Protein AF-A0A7V6XMI9-F1 (afdb_monomer)

Foldseek 3Di:
DDDVVVVVVVVVVVVVVVVVVVVPKDFQWAQFWFFFADAPDDAFDWFAAQGFGTWGDDPNDTDTGGDNHTFGWHDADDDGGDTDGGGHTGTMGD

Sequence (94 aa):
MVNIQLILYKNTYKQKRQNKEEMNMKEVVTNMAGNLWKLLVKVGDTVEEGQDVAILESMKMEIPVAAEMSGTVVEVKKNEGDFVDEGEVLVVLE

Secondary structure (DSSP, 8-state):
---HHHHHHHHHHHHHHHHHHHTT-EEEE-SS-EEEEEE---TT-EE-TT-EEEEEEETTEEEEEE-SS-EEEEEE---TT-EE-TT-EEEEE-

Mean predicted aligned error: 6.1 Å

Nearest PDB structures (foldseek):
  5gua-assembly1_A  TM=9.618E-01  e=3.102E-09  Pyrococcus horikoshii OT3
  5gu9-assembly1_A  TM=9.801E-01  e=5.819E-09  Pyrococcus horikoshii OT3
  2d5d-assembly1_A  TM=9.627E-01  e=1.170E-08  Pyrococcus horikoshii OT3
  2evb-assembly1_A  TM=9.464E-01  e=2.355E-08  Pyrococcus horikoshii OT3
  5vyz-assembly1_C  TM=9.125E-01  e=3.353E-07  Lactococcus lactis

Radius of gyration: 18.12 Å; Cα contacts (8 Å, |Δi|>4): 183; chains: 1; bounding box: 68×18×24 Å

Structure (mmCIF, N/CA/C/O backbone):
data_AF-A0A7V6XMI9-F1
#
_entry.id   AF-A0A7V6XMI9-F1
#
loop_
_atom_site.group_PDB
_atom_site.id
_atom_site.type_symbol
_atom_site.label_atom_id
_atom_site.label_alt_id
_atom_site.label_comp_id
_atom_site.label_asym_id
_atom_site.label_entity_id
_atom_site.label_seq_id
_atom_site.pdbx_PDB_ins_code
_atom_site.Cartn_x
_atom_site.Cartn_y
_atom_site.Cartn_z
_atom_site.occupancy
_atom_site.B_iso_or_equiv
_atom_site.auth_seq_id
_at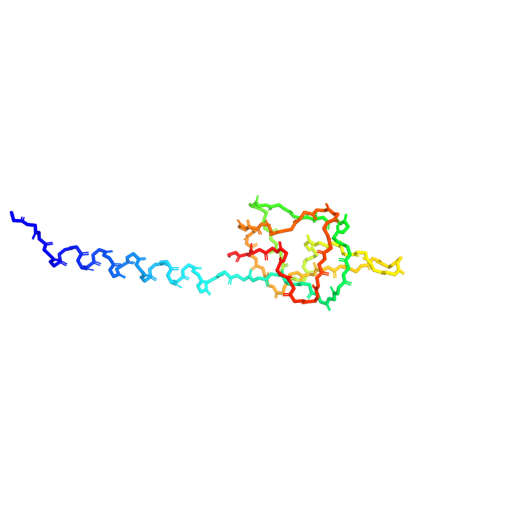om_site.auth_comp_id
_atom_site.auth_asym_id
_atom_site.auth_atom_id
_atom_site.pdbx_PDB_model_num
ATOM 1 N N . MET A 1 1 ? -49.327 -3.433 1.013 1.00 65.31 1 MET A N 1
ATOM 2 C CA . MET A 1 1 ? -48.828 -2.038 0.995 1.00 65.31 1 MET A CA 1
ATOM 3 C C . MET A 1 1 ? -47.417 -2.032 1.5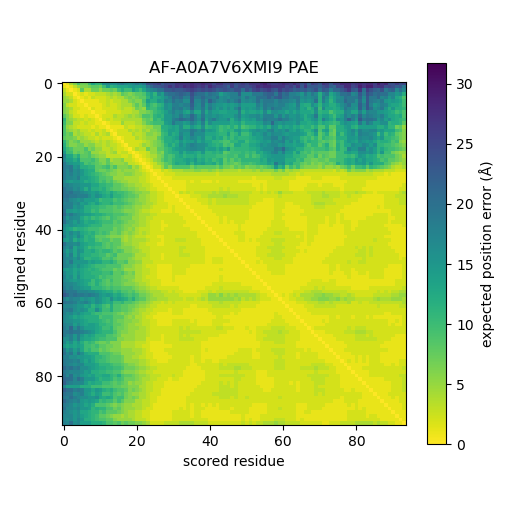51 1.00 65.31 1 MET A C 1
ATOM 5 O O . MET A 1 1 ? -47.226 -2.520 2.656 1.00 65.31 1 MET A O 1
ATOM 9 N N . VAL A 1 2 ? -46.433 -1.554 0.791 1.00 63.59 2 VAL A N 1
ATOM 10 C CA . VAL A 1 2 ? -45.044 -1.444 1.264 1.00 63.59 2 VAL A CA 1
ATOM 11 C C . VAL A 1 2 ? -44.850 -0.056 1.880 1.00 63.59 2 VAL A C 1
ATOM 13 O O . VAL A 1 2 ? -45.296 0.937 1.310 1.00 63.59 2 VAL A O 1
ATOM 16 N N . ASN A 1 3 ? -44.227 0.021 3.057 1.00 79.44 3 ASN A N 1
ATOM 17 C CA . ASN A 1 3 ? -44.054 1.271 3.800 1.00 79.44 3 ASN A CA 1
ATOM 18 C C . ASN A 1 3 ? -42.854 2.070 3.254 1.00 79.44 3 ASN A C 1
ATOM 20 O O . ASN A 1 3 ? -41.712 1.878 3.675 1.00 79.44 3 ASN A O 1
ATOM 24 N N . ILE A 1 4 ? -43.128 2.937 2.277 1.00 79.62 4 ILE A N 1
ATOM 25 C CA . ILE A 1 4 ? -42.132 3.699 1.504 1.00 79.62 4 ILE A CA 1
ATOM 26 C C . ILE A 1 4 ? -41.245 4.574 2.410 1.00 79.62 4 ILE A C 1
ATOM 28 O O . ILE A 1 4 ? -40.033 4.620 2.212 1.00 79.62 4 ILE A O 1
ATOM 32 N N . GLN A 1 5 ? -41.802 5.191 3.460 1.00 78.00 5 GLN A N 1
ATOM 33 C CA . GLN A 1 5 ? -41.054 6.062 4.379 1.00 78.00 5 GLN A CA 1
ATOM 34 C C . GLN A 1 5 ? -39.933 5.315 5.121 1.00 78.00 5 GLN A C 1
ATOM 36 O O . GLN A 1 5 ? -38.824 5.832 5.271 1.00 78.00 5 GLN A O 1
ATOM 41 N N . LEU A 1 6 ? -40.200 4.080 5.559 1.00 77.31 6 LEU A N 1
ATOM 42 C CA . LEU A 1 6 ? -39.216 3.258 6.268 1.00 77.31 6 LEU A CA 1
ATOM 43 C C . LEU A 1 6 ? -38.088 2.787 5.337 1.00 77.31 6 LEU A C 1
ATOM 45 O O . LEU A 1 6 ? -36.943 2.661 5.771 1.00 77.31 6 LEU A O 1
ATOM 49 N N . ILE A 1 7 ? -38.398 2.544 4.061 1.00 77.19 7 ILE A N 1
ATOM 50 C CA . ILE A 1 7 ? -37.414 2.146 3.043 1.00 77.19 7 ILE A CA 1
ATOM 51 C C . ILE A 1 7 ? -36.476 3.307 2.721 1.00 77.19 7 ILE A C 1
ATOM 53 O O . ILE A 1 7 ? -35.260 3.125 2.745 1.00 77.19 7 ILE A O 1
ATOM 57 N N . LEU A 1 8 ? -37.026 4.502 2.484 1.00 80.94 8 LEU A N 1
ATOM 58 C CA . LEU A 1 8 ? -36.228 5.700 2.223 1.00 80.94 8 LEU A CA 1
ATOM 59 C C . LEU A 1 8 ? -35.296 6.000 3.400 1.00 80.94 8 LEU A C 1
ATOM 61 O O . LEU A 1 8 ? -34.099 6.164 3.195 1.00 80.94 8 LEU A O 1
ATOM 65 N N . TYR A 1 9 ? -35.811 5.959 4.633 1.00 77.94 9 TYR A N 1
ATOM 66 C CA . TYR A 1 9 ? -34.997 6.125 5.838 1.00 77.94 9 TYR A CA 1
ATOM 67 C C . TYR A 1 9 ? -33.850 5.103 5.898 1.00 77.94 9 TYR A C 1
ATOM 69 O O . T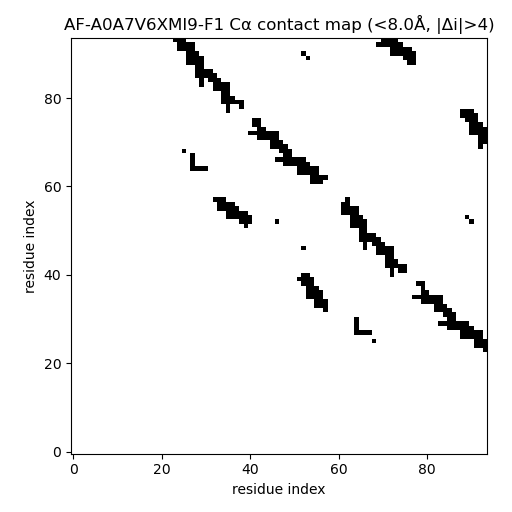YR A 1 9 ? -32.688 5.489 5.981 1.00 77.94 9 TYR A O 1
ATOM 77 N N . LYS A 1 10 ? -34.129 3.798 5.785 1.00 77.31 10 LYS A N 1
ATOM 78 C CA . LYS A 1 10 ? -33.078 2.764 5.836 1.00 77.31 10 LYS A CA 1
ATOM 79 C C . LYS A 1 10 ? -32.008 2.954 4.751 1.00 77.31 10 LYS A C 1
ATOM 81 O O . LYS A 1 10 ? -30.826 2.777 5.041 1.00 77.31 10 LYS A O 1
ATOM 86 N N . ASN A 1 11 ? -32.397 3.371 3.545 1.00 79.81 11 ASN A N 1
ATOM 87 C CA . ASN A 1 11 ? -31.461 3.638 2.450 1.00 79.81 11 ASN A CA 1
ATOM 88 C C . ASN A 1 11 ? -30.558 4.847 2.724 1.00 79.81 11 ASN A C 1
ATOM 90 O O . ASN A 1 11 ? -29.355 4.762 2.488 1.00 79.81 11 ASN A O 1
ATOM 94 N N . THR A 1 12 ? -31.095 5.946 3.257 1.00 78.88 12 THR A N 1
ATOM 95 C CA . THR A 1 12 ? -30.294 7.140 3.575 1.00 78.88 12 THR A CA 1
ATOM 96 C C . THR A 1 12 ? -29.292 6.865 4.696 1.00 78.88 12 THR A C 1
ATOM 98 O O . THR A 1 12 ? -28.162 7.347 4.649 1.00 78.88 12 THR A O 1
ATOM 101 N N . TYR A 1 13 ? -29.672 6.062 5.696 1.00 73.50 13 TYR A N 1
ATOM 102 C CA . TYR A 1 13 ? -28.770 5.680 6.789 1.00 73.50 13 TYR A CA 1
ATOM 103 C C . TYR A 1 13 ? -27.650 4.757 6.310 1.00 73.50 13 TYR A C 1
ATOM 105 O O . TYR A 1 13 ? -26.502 4.939 6.714 1.00 73.50 13 TYR A O 1
ATOM 113 N N . LYS A 1 14 ? -27.963 3.803 5.425 1.00 77.38 14 LYS A N 1
ATOM 114 C CA . LYS A 1 14 ? -26.956 2.925 4.822 1.00 77.38 14 LYS A CA 1
ATOM 115 C C . LYS A 1 14 ? -25.962 3.720 3.970 1.00 77.38 14 LYS A C 1
ATOM 117 O O . LYS A 1 14 ? -24.764 3.562 4.162 1.00 77.38 14 LYS A O 1
ATOM 122 N N . GLN A 1 15 ? -26.449 4.644 3.137 1.00 73.56 15 GLN A N 1
ATOM 123 C CA . GLN A 1 15 ? -25.596 5.521 2.326 1.00 73.56 15 GLN A CA 1
ATOM 124 C C . GLN A 1 15 ? -24.704 6.431 3.179 1.00 73.56 15 GLN A C 1
ATOM 126 O O . GLN A 1 15 ? -23.513 6.528 2.917 1.00 73.56 15 GLN A O 1
ATOM 131 N N . LYS A 1 16 ? -25.235 7.054 4.243 1.00 72.00 16 LYS A N 1
ATOM 132 C CA . LYS A 1 16 ? -24.419 7.880 5.153 1.00 72.00 16 LYS A CA 1
ATOM 133 C C . LYS A 1 16 ? -23.322 7.088 5.862 1.00 72.00 16 LYS A C 1
ATOM 135 O O . LYS A 1 16 ? -22.266 7.650 6.126 1.00 72.00 16 LYS A O 1
ATOM 140 N N . ARG A 1 17 ? -23.573 5.820 6.204 1.00 75.50 17 ARG A N 1
ATOM 141 C CA . ARG A 1 17 ? -22.551 4.948 6.798 1.00 75.50 17 ARG A CA 1
ATOM 142 C C . ARG A 1 17 ? -21.471 4.582 5.790 1.00 75.50 17 ARG A C 1
ATOM 144 O O . ARG A 1 17 ? -20.313 4.805 6.095 1.00 75.50 17 ARG A O 1
ATOM 151 N N . GLN A 1 18 ? -21.859 4.129 4.599 1.00 72.81 18 GLN A N 1
ATOM 152 C CA . GLN A 1 18 ? -20.910 3.775 3.540 1.00 72.81 18 GLN A CA 1
ATOM 153 C C . GLN A 1 18 ? -20.028 4.966 3.146 1.00 72.81 18 GLN A C 1
ATOM 155 O O . GLN A 1 18 ? -18.817 4.833 3.108 1.00 72.81 18 GLN A O 1
ATOM 160 N N . ASN A 1 19 ? -20.614 6.156 2.980 1.00 73.06 19 ASN A N 1
ATOM 161 C CA . ASN A 1 19 ? -19.855 7.361 2.637 1.00 73.06 19 ASN A CA 1
ATOM 162 C C . ASN A 1 19 ? -18.900 7.796 3.768 1.00 73.06 19 ASN A C 1
ATOM 164 O O . ASN A 1 19 ? -17.844 8.357 3.519 1.00 73.06 19 ASN A O 1
ATOM 168 N N . LYS A 1 20 ? -19.263 7.540 5.034 1.00 72.12 20 LYS A N 1
ATOM 169 C CA . LYS A 1 20 ? -18.390 7.812 6.185 1.00 72.12 20 LYS A CA 1
ATOM 170 C C . LYS A 1 20 ? -17.250 6.794 6.298 1.00 72.12 20 LYS A C 1
ATOM 172 O O . LYS A 1 20 ? -16.162 7.174 6.703 1.00 72.12 20 LYS A O 1
ATOM 177 N N . GLU A 1 21 ? -17.520 5.530 5.986 1.00 71.12 21 GLU A N 1
ATOM 178 C CA . GLU A 1 21 ? -16.513 4.467 5.925 1.00 71.12 21 GLU A CA 1
ATOM 179 C C . GLU A 1 21 ? -15.510 4.771 4.797 1.00 71.12 21 GLU A C 1
ATOM 181 O O . GLU A 1 21 ? -14.316 4.803 5.055 1.00 71.12 21 GLU A O 1
ATOM 186 N N . GLU A 1 22 ? -15.980 5.165 3.609 1.00 71.19 22 GLU A N 1
ATOM 187 C CA . GLU A 1 22 ? -15.137 5.591 2.478 1.00 71.19 22 GLU A CA 1
ATOM 188 C C . GLU A 1 22 ? -14.294 6.842 2.795 1.00 71.19 22 GLU A C 1
ATOM 190 O O . GLU A 1 22 ? -13.119 6.896 2.454 1.00 71.19 22 GLU A O 1
ATOM 195 N N . MET A 1 23 ? -14.844 7.811 3.539 1.00 72.94 23 MET A N 1
ATOM 196 C CA . MET A 1 23 ? -14.104 8.997 4.005 1.00 72.94 23 MET A CA 1
ATOM 197 C C . MET A 1 23 ? -12.988 8.709 5.020 1.00 72.94 23 MET A C 1
ATOM 199 O O . MET A 1 23 ? -12.161 9.589 5.262 1.00 72.94 23 MET A O 1
ATOM 203 N N . ASN A 1 24 ? -12.994 7.538 5.658 1.00 85.19 24 ASN A N 1
ATOM 204 C CA . ASN A 1 24 ? -11.976 7.157 6.635 1.00 85.19 24 ASN A CA 1
ATOM 205 C C . ASN A 1 24 ? -10.866 6.294 6.024 1.00 85.19 24 ASN A C 1
ATOM 207 O O . ASN A 1 24 ? -9.851 6.087 6.686 1.00 85.19 24 ASN A O 1
ATOM 211 N N . MET A 1 25 ? -11.045 5.822 4.787 1.00 92.50 25 MET A N 1
ATOM 212 C CA . MET A 1 25 ? -10.033 5.044 4.086 1.00 92.50 25 MET A CA 1
ATOM 213 C C . MET A 1 25 ? -8.877 5.952 3.677 1.00 92.50 25 MET A C 1
ATOM 215 O O . MET A 1 25 ? -9.079 7.034 3.123 1.00 92.50 25 MET A O 1
ATOM 219 N N . LYS A 1 26 ? -7.657 5.501 3.937 1.00 95.62 26 LYS A N 1
ATOM 220 C CA . LYS A 1 26 ? -6.425 6.204 3.592 1.00 95.62 26 LYS A CA 1
ATOM 221 C C . LYS A 1 26 ? -5.604 5.327 2.673 1.00 95.62 26 LYS A C 1
ATOM 223 O O . LYS A 1 26 ? -5.409 4.147 2.947 1.00 95.62 26 LYS A O 1
ATOM 228 N N . GLU 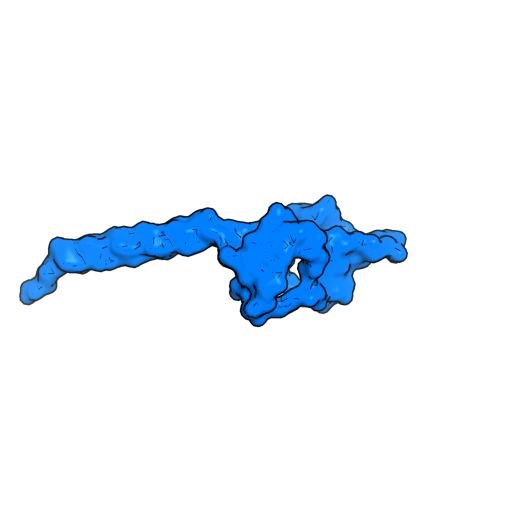A 1 27 ? -5.111 5.905 1.596 1.00 97.69 27 GLU A N 1
ATOM 229 C CA . GLU A 1 27 ? -4.315 5.187 0.610 1.00 97.69 27 GLU A CA 1
ATOM 230 C C . GLU A 1 27 ? -2.831 5.413 0.885 1.00 97.69 27 GLU A C 1
ATOM 232 O O . GLU A 1 27 ? -2.395 6.542 1.093 1.00 97.69 27 GLU A O 1
ATOM 237 N N . VAL A 1 28 ? -2.051 4.335 0.869 1.00 97.94 28 VAL A N 1
ATOM 238 C CA . VAL A 1 28 ? -0.594 4.414 0.791 1.00 97.94 28 VAL A CA 1
ATOM 239 C C . VAL A 1 28 ? -0.203 4.248 -0.669 1.00 97.94 28 VAL A C 1
ATOM 241 O O . VAL A 1 28 ? -0.453 3.197 -1.273 1.00 97.94 28 VAL A O 1
ATOM 244 N N . VAL A 1 29 ? 0.387 5.299 -1.230 1.00 98.06 29 VAL A N 1
ATOM 245 C CA . VAL A 1 29 ? 0.736 5.397 -2.650 1.00 98.06 29 VAL A CA 1
ATOM 246 C C . VAL A 1 29 ? 2.243 5.321 -2.870 1.00 98.06 29 VAL A C 1
ATOM 248 O O . VAL A 1 29 ? 3.040 5.636 -1.988 1.00 98.06 29 VAL A O 1
ATOM 251 N N . THR A 1 30 ? 2.648 4.905 -4.063 1.00 97.44 30 THR A N 1
ATOM 252 C CA . THR A 1 30 ? 4.046 4.939 -4.497 1.00 97.44 30 THR A CA 1
ATOM 253 C C . THR A 1 30 ? 4.530 6.377 -4.688 1.00 97.44 30 THR A C 1
ATOM 255 O O . THR A 1 30 ? 3.828 7.233 -5.223 1.00 97.44 30 THR A O 1
ATOM 258 N N . ASN A 1 31 ? 5.776 6.644 -4.297 1.00 93.81 31 ASN A N 1
ATOM 259 C CA . ASN A 1 31 ? 6.435 7.939 -4.498 1.00 93.81 31 ASN A CA 1
ATOM 260 C C . ASN A 1 31 ? 7.261 8.013 -5.795 1.00 93.81 31 ASN A C 1
ATOM 262 O O . ASN A 1 31 ? 7.825 9.059 -6.102 1.00 93.81 31 ASN A O 1
ATOM 266 N N . MET A 1 32 ? 7.390 6.899 -6.518 1.00 96.69 32 MET A N 1
ATOM 267 C CA . MET A 1 32 ? 8.074 6.802 -7.806 1.00 96.69 32 MET A CA 1
ATOM 268 C C . MET A 1 32 ? 7.690 5.501 -8.517 1.00 96.69 32 MET A C 1
ATOM 270 O O . MET A 1 32 ? 7.142 4.589 -7.897 1.00 96.69 32 MET A O 1
ATOM 274 N N . ALA A 1 33 ? 8.038 5.394 -9.800 1.00 97.75 33 ALA A N 1
ATOM 275 C CA . ALA A 1 33 ? 7.876 4.157 -10.553 1.00 97.75 33 ALA A CA 1
ATOM 276 C C . ALA A 1 33 ? 8.964 3.113 -10.218 1.00 97.75 33 ALA A C 1
ATOM 278 O O . ALA A 1 33 ? 10.142 3.453 -10.043 1.00 97.75 33 ALA A O 1
ATOM 279 N N . GLY A 1 34 ? 8.589 1.832 -10.188 1.00 98.00 34 GLY A N 1
ATOM 280 C CA . GLY A 1 34 ? 9.501 0.722 -9.898 1.00 98.00 34 GLY A CA 1
ATOM 281 C C . GLY A 1 34 ? 8.811 -0.642 -9.846 1.00 98.00 34 GLY A C 1
ATOM 282 O O . GLY A 1 34 ? 7.608 -0.759 -10.066 1.00 98.00 34 GLY A O 1
ATOM 283 N N . ASN A 1 35 ? 9.578 -1.690 -9.546 1.00 98.31 35 ASN A N 1
ATOM 284 C CA . ASN A 1 35 ? 9.033 -3.017 -9.261 1.00 98.31 35 ASN A CA 1
ATOM 285 C C . ASN A 1 35 ? 8.698 -3.122 -7.772 1.00 98.31 35 ASN A C 1
ATOM 287 O O . ASN A 1 35 ? 9.549 -2.822 -6.938 1.00 98.31 35 ASN A O 1
ATOM 291 N N . LEU A 1 36 ? 7.510 -3.603 -7.414 1.00 98.38 36 LEU A N 1
ATOM 292 C CA . LEU A 1 36 ? 7.176 -3.934 -6.032 1.00 98.38 36 LEU A CA 1
ATOM 293 C C . LEU A 1 36 ? 7.988 -5.158 -5.601 1.00 98.38 36 LEU A C 1
ATOM 295 O O . LEU A 1 36 ? 7.658 -6.291 -5.934 1.00 98.38 36 LEU A O 1
ATOM 299 N N . TRP A 1 37 ? 9.085 -4.941 -4.884 1.00 98.38 37 TRP A N 1
ATOM 300 C CA . TRP A 1 37 ? 10.021 -6.007 -4.546 1.00 98.38 37 TRP A CA 1
ATOM 301 C C . TRP A 1 37 ? 9.579 -6.813 -3.328 1.00 98.38 37 TR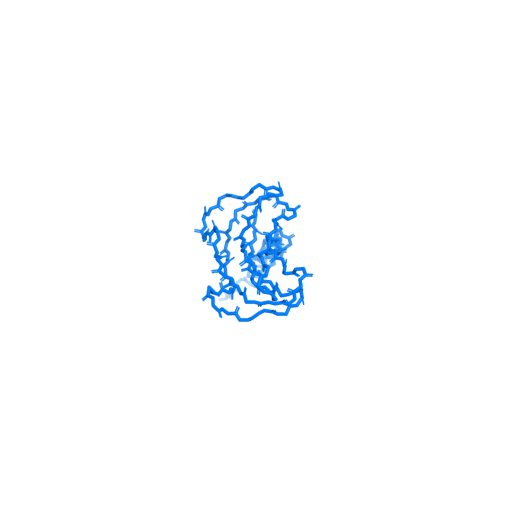P A C 1
ATOM 303 O O . TRP A 1 37 ? 9.716 -8.035 -3.328 1.00 98.38 37 TRP A O 1
ATOM 313 N N . LYS A 1 38 ? 9.058 -6.137 -2.299 1.00 98.44 38 LYS A N 1
ATOM 314 C CA . LYS A 1 38 ? 8.530 -6.778 -1.090 1.00 98.44 38 LYS A CA 1
ATOM 315 C C . LYS A 1 38 ? 7.291 -6.066 -0.591 1.00 98.44 38 LYS A C 1
ATOM 317 O O . LYS A 1 38 ? 7.266 -4.836 -0.541 1.00 98.44 38 LYS A O 1
ATOM 322 N N . LEU A 1 39 ? 6.320 -6.844 -0.137 1.00 98.12 39 LEU A N 1
ATOM 323 C CA . LEU A 1 39 ? 5.202 -6.364 0.654 1.00 98.12 39 LEU A CA 1
ATOM 324 C C . LEU A 1 39 ? 5.479 -6.693 2.126 1.00 98.12 39 LEU A C 1
ATOM 326 O O . LEU A 1 39 ? 5.719 -7.844 2.484 1.00 98.12 39 LEU A O 1
ATOM 330 N N . LEU A 1 40 ? 5.491 -5.676 2.984 1.00 98.44 40 LEU A N 1
ATOM 331 C CA . LEU A 1 40 ? 5.881 -5.818 4.393 1.00 98.44 40 LEU A CA 1
ATOM 332 C C . LEU A 1 40 ? 4.684 -6.004 5.330 1.00 98.44 40 LEU A C 1
ATOM 334 O O . LEU A 1 40 ? 4.864 -6.292 6.512 1.00 98.44 40 LEU A O 1
ATOM 338 N N . VAL A 1 41 ? 3.471 -5.847 4.801 1.00 98.31 41 VAL A N 1
ATOM 339 C CA . VAL A 1 41 ? 2.208 -5.921 5.538 1.00 98.31 41 VAL A CA 1
ATOM 340 C C . VAL A 1 41 ? 1.201 -6.796 4.800 1.00 98.31 41 VAL A C 1
ATOM 342 O O . VAL A 1 41 ? 1.308 -7.026 3.596 1.00 98.31 41 VAL A O 1
ATOM 345 N N . LYS A 1 42 ? 0.181 -7.262 5.511 1.00 98.25 42 LYS A N 1
ATOM 346 C CA . LYS A 1 42 ? -0.981 -7.963 4.947 1.00 98.25 42 LYS A CA 1
ATOM 347 C C . LYS A 1 42 ? -2.274 -7.408 5.537 1.00 98.25 42 LYS A C 1
ATOM 349 O O . LYS A 1 42 ? -2.269 -6.730 6.560 1.00 98.25 42 LYS A O 1
ATOM 354 N N . VAL A 1 43 ? -3.399 -7.746 4.909 1.00 98.38 43 VAL A N 1
ATOM 355 C CA . VAL A 1 43 ? -4.733 -7.399 5.422 1.00 98.38 43 VAL A CA 1
ATOM 356 C C . VAL A 1 43 ? -4.899 -7.878 6.867 1.00 98.38 43 VAL A C 1
ATOM 358 O O . VAL A 1 43 ? -4.633 -9.040 7.182 1.00 98.38 43 VAL A O 1
ATOM 361 N N . GLY A 1 44 ? -5.359 -6.969 7.724 1.00 98.31 44 GLY A N 1
ATOM 362 C CA . GLY A 1 44 ? -5.537 -7.152 9.160 1.00 98.31 44 GLY A CA 1
ATOM 363 C C . GLY A 1 44 ? -4.363 -6.677 10.018 1.00 98.31 44 GLY A C 1
ATOM 364 O O . GLY A 1 44 ? -4.525 -6.597 11.235 1.00 98.31 44 GLY A O 1
ATOM 365 N N . ASP A 1 45 ? -3.210 -6.350 9.430 1.00 98.69 45 ASP A N 1
ATOM 366 C CA . ASP A 1 45 ? -2.083 -5.809 10.190 1.00 98.69 45 ASP A CA 1
ATOM 367 C C . ASP A 1 45 ? -2.335 -4.349 10.597 1.00 98.69 45 ASP A C 1
ATOM 369 O O . ASP A 1 45 ? -2.954 -3.573 9.867 1.00 98.69 45 ASP A O 1
ATOM 373 N N . THR A 1 46 ? -1.820 -3.959 11.763 1.00 98.31 46 THR A N 1
ATOM 374 C CA . THR A 1 46 ? -1.768 -2.558 12.200 1.00 98.31 46 THR A CA 1
ATOM 375 C C . THR A 1 46 ? -0.467 -1.918 11.726 1.00 98.31 46 THR A C 1
ATOM 377 O O . THR A 1 46 ? 0.599 -2.525 11.826 1.00 98.31 46 THR A O 1
ATOM 380 N N . VAL A 1 47 ? -0.565 -0.688 11.229 1.00 98.19 47 VAL A N 1
ATOM 381 C CA . VAL A 1 47 ? 0.548 0.109 10.708 1.00 98.19 47 VAL A CA 1
ATOM 382 C C . VAL A 1 47 ? 0.612 1.428 11.470 1.00 98.19 47 VAL A C 1
ATOM 384 O O . VAL A 1 47 ? -0.424 2.044 11.736 1.00 98.19 47 VAL A O 1
ATOM 387 N N . GLU A 1 48 ? 1.818 1.860 11.827 1.00 98.31 48 GLU A N 1
ATOM 388 C CA . GLU A 1 48 ? 2.076 3.178 12.414 1.00 98.31 48 GLU A CA 1
ATOM 389 C C . GLU A 1 48 ? 2.474 4.207 11.342 1.00 98.31 48 GLU A C 1
ATOM 391 O O . GLU A 1 48 ? 3.025 3.860 10.298 1.00 98.31 48 GLU A O 1
ATOM 396 N N . GLU A 1 49 ? 2.212 5.492 11.589 1.00 98.00 49 GLU A N 1
ATOM 397 C CA . GLU A 1 49 ? 2.753 6.579 10.764 1.00 98.00 49 GLU A CA 1
ATOM 398 C C . GLU A 1 49 ? 4.282 6.461 10.643 1.00 98.00 49 GLU A C 1
ATOM 400 O O . GLU A 1 49 ? 4.994 6.315 11.637 1.00 98.00 49 GLU A O 1
ATOM 405 N N . GLY A 1 50 ? 4.784 6.518 9.410 1.00 98.06 50 GLY A N 1
ATOM 406 C CA . GLY A 1 50 ? 6.196 6.352 9.080 1.00 98.06 50 GLY A CA 1
ATOM 407 C C . GLY A 1 50 ? 6.671 4.898 8.999 1.00 98.06 50 GLY A C 1
ATOM 408 O O . GLY A 1 50 ? 7.828 4.674 8.652 1.00 98.06 50 GLY A O 1
ATOM 409 N N . GLN A 1 51 ? 5.819 3.908 9.287 1.00 98.62 51 GLN A N 1
ATOM 410 C CA . GLN A 1 51 ? 6.163 2.499 9.109 1.00 98.62 51 GLN A CA 1
ATOM 411 C C . GLN A 1 51 ? 6.166 2.129 7.620 1.00 98.62 51 GLN A C 1
ATOM 413 O O . GLN A 1 51 ? 5.197 2.384 6.900 1.00 98.62 51 GLN A O 1
ATOM 418 N N . ASP A 1 52 ? 7.234 1.467 7.176 1.00 98.56 52 ASP A N 1
ATOM 419 C CA . ASP A 1 52 ? 7.341 0.933 5.819 1.00 98.56 52 ASP A CA 1
ATOM 420 C C . ASP A 1 52 ? 6.320 -0.193 5.587 1.00 98.56 52 ASP A C 1
ATOM 422 O O . ASP A 1 52 ? 6.251 -1.163 6.347 1.00 98.56 52 ASP A O 1
ATOM 426 N N . VAL A 1 53 ? 5.542 -0.085 4.508 1.00 98.38 53 VAL A N 1
ATOM 427 C CA . VAL A 1 53 ? 4.533 -1.085 4.108 1.00 98.38 53 VAL A CA 1
ATOM 428 C C . VAL A 1 53 ? 4.970 -1.918 2.907 1.00 98.38 53 VAL A C 1
ATOM 430 O O . VAL A 1 53 ? 4.471 -3.024 2.690 1.00 98.38 53 VAL A O 1
ATOM 433 N N . ALA A 1 54 ? 5.912 -1.401 2.125 1.00 98.44 54 ALA A N 1
ATOM 434 C CA . ALA A 1 54 ? 6.435 -2.034 0.928 1.00 98.44 54 ALA A CA 1
ATOM 435 C C . ALA A 1 54 ? 7.857 -1.548 0.635 1.00 98.44 54 ALA A C 1
ATOM 437 O O . ALA A 1 54 ? 8.287 -0.501 1.119 1.00 98.44 54 ALA A O 1
ATOM 438 N N . ILE A 1 55 ? 8.571 -2.299 -0.199 1.00 98.56 55 ILE A N 1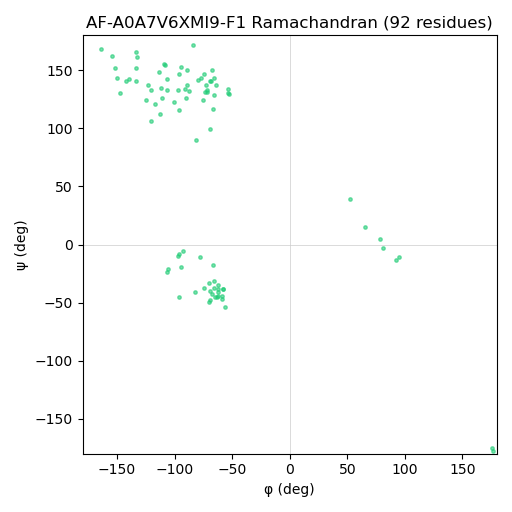
ATOM 439 C CA . ILE A 1 55 ? 9.856 -1.894 -0.767 1.00 98.56 55 ILE A CA 1
ATOM 440 C C . ILE A 1 55 ? 9.746 -1.988 -2.282 1.00 98.56 55 ILE A C 1
ATOM 442 O O . ILE A 1 55 ? 9.432 -3.056 -2.812 1.00 98.56 55 ILE A O 1
ATOM 446 N N . LEU A 1 56 ? 10.026 -0.886 -2.972 1.00 98.56 56 LEU A N 1
ATOM 447 C CA . LEU A 1 56 ? 10.199 -0.865 -4.419 1.00 98.56 56 LEU A CA 1
ATOM 448 C C . LEU A 1 56 ? 11.664 -1.122 -4.781 1.00 98.56 56 LEU A C 1
ATOM 450 O O . LEU A 1 56 ? 12.578 -0.753 -4.045 1.00 98.56 56 LEU A O 1
ATOM 454 N N . GLU A 1 57 ? 11.888 -1.718 -5.943 1.00 98.00 57 GLU A N 1
ATOM 455 C CA . GLU A 1 57 ? 13.185 -1.774 -6.607 1.00 98.00 57 GLU A CA 1
ATOM 456 C C . GLU A 1 57 ? 13.136 -0.907 -7.865 1.00 98.00 57 GLU A C 1
ATOM 458 O O . GLU A 1 57 ? 12.256 -1.059 -8.715 1.00 98.00 57 GLU A O 1
ATOM 463 N N . SER A 1 58 ? 14.086 0.016 -7.979 1.00 96.75 58 SER A N 1
ATOM 464 C CA . SER A 1 58 ? 14.283 0.812 -9.188 1.00 96.75 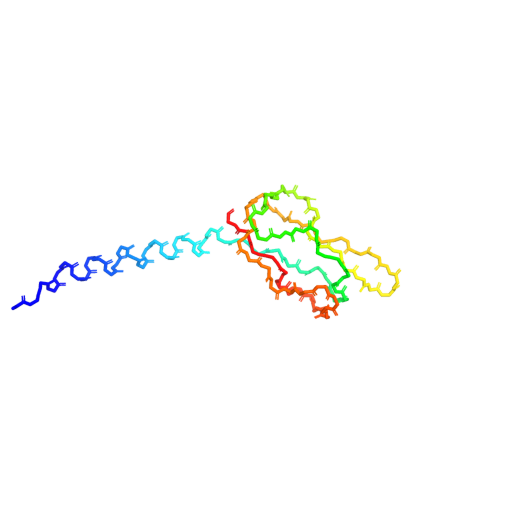58 SER A CA 1
ATOM 465 C C . SER A 1 58 ? 15.760 1.124 -9.356 1.00 96.75 58 SER A C 1
ATOM 467 O O . SER A 1 58 ? 16.430 1.566 -8.424 1.00 96.75 58 SER A O 1
ATOM 469 N N . MET A 1 59 ? 16.297 0.878 -10.552 1.00 94.62 59 MET A N 1
ATOM 470 C CA . MET A 1 59 ? 17.712 1.107 -10.870 1.00 94.62 59 MET A CA 1
ATOM 471 C C . MET A 1 59 ? 18.692 0.442 -9.878 1.00 94.62 59 MET A C 1
ATOM 473 O O . MET A 1 59 ? 19.739 1.013 -9.572 1.00 94.62 59 MET A O 1
ATOM 477 N N . LYS A 1 60 ? 18.393 -0.783 -9.411 1.00 93.31 60 LYS A N 1
ATOM 478 C CA . LYS A 1 60 ? 19.171 -1.534 -8.402 1.00 93.31 60 LYS A CA 1
ATOM 479 C C . LYS A 1 60 ? 19.202 -0.895 -7.009 1.00 93.31 60 LYS A C 1
ATOM 481 O O . LYS A 1 60 ? 20.051 -1.263 -6.197 1.00 93.31 60 LYS A O 1
ATOM 486 N N . MET A 1 61 ? 18.312 0.054 -6.744 1.00 97.19 61 MET A N 1
ATOM 487 C CA . MET A 1 61 ? 18.132 0.682 -5.440 1.00 97.19 61 MET A CA 1
ATOM 488 C C . MET A 1 61 ? 16.841 0.178 -4.803 1.00 97.19 61 MET A C 1
ATOM 490 O O . MET A 1 61 ? 15.835 0.000 -5.489 1.00 97.19 61 MET A O 1
ATOM 494 N N . GLU A 1 62 ? 16.879 -0.016 -3.488 1.00 97.75 62 GLU A N 1
ATOM 495 C CA . GLU A 1 62 ? 15.705 -0.312 -2.670 1.00 97.75 62 GLU A CA 1
ATOM 496 C C . GLU A 1 62 ? 15.105 1.007 -2.175 1.00 97.75 62 GLU A C 1
ATOM 498 O O . GLU A 1 62 ? 15.809 1.831 -1.587 1.00 97.75 62 GLU A O 1
ATOM 503 N N . ILE A 1 63 ? 13.815 1.215 -2.428 1.00 98.00 63 ILE A N 1
ATOM 504 C CA . ILE A 1 63 ? 13.077 2.418 -2.043 1.00 98.00 63 ILE A CA 1
ATOM 505 C C . ILE A 1 63 ? 11.923 2.003 -1.126 1.00 98.00 63 ILE A C 1
ATOM 507 O O . ILE A 1 63 ? 10.946 1.420 -1.605 1.00 98.00 63 ILE A O 1
ATOM 511 N N . PRO A 1 64 ? 12.011 2.275 0.185 1.00 98.06 64 PRO A N 1
ATOM 512 C CA . PRO A 1 64 ? 10.905 2.035 1.100 1.00 98.06 64 PRO A CA 1
ATOM 513 C C . PRO A 1 64 ? 9.709 2.936 0.785 1.00 98.06 64 PRO A C 1
ATOM 515 O O . PRO A 1 64 ? 9.874 4.109 0.436 1.00 98.06 64 PRO A O 1
ATOM 518 N N . VAL A 1 65 ? 8.507 2.387 0.939 1.00 98.25 65 VAL A N 1
ATOM 519 C CA . VAL A 1 65 ? 7.246 3.132 0.884 1.00 98.25 65 VAL A CA 1
ATOM 520 C C . VAL A 1 65 ? 6.634 3.098 2.277 1.00 98.25 65 VAL A C 1
ATOM 522 O O . VAL A 1 65 ? 6.221 2.036 2.746 1.00 98.25 65 VAL A O 1
ATOM 525 N N . ALA A 1 66 ? 6.591 4.258 2.929 1.00 98.12 66 ALA A N 1
ATOM 526 C CA . ALA A 1 66 ? 6.085 4.421 4.286 1.00 98.12 66 ALA A CA 1
ATOM 527 C C . ALA A 1 66 ? 4.620 4.870 4.300 1.00 98.12 66 ALA A C 1
ATOM 529 O O . ALA A 1 66 ? 4.182 5.629 3.436 1.00 98.12 66 ALA A O 1
ATOM 530 N N . ALA A 1 67 ? 3.864 4.425 5.304 1.00 98.00 67 ALA A N 1
ATOM 531 C CA . ALA A 1 67 ? 2.516 4.922 5.542 1.00 98.00 67 ALA A CA 1
ATOM 532 C C . ALA A 1 67 ? 2.549 6.353 6.100 1.00 98.00 67 ALA A C 1
ATOM 534 O O . ALA A 1 67 ? 3.238 6.632 7.079 1.00 98.00 67 ALA A O 1
ATOM 535 N N . GLU A 1 68 ? 1.751 7.256 5.531 1.00 96.75 68 GLU A N 1
ATOM 536 C CA . GLU A 1 68 ? 1.661 8.648 6.003 1.00 96.75 68 GLU A CA 1
ATOM 537 C C . GLU A 1 68 ? 0.804 8.810 7.266 1.00 96.75 68 GLU A C 1
ATOM 539 O O . GLU A 1 68 ? 0.773 9.877 7.870 1.00 96.75 68 GLU A O 1
ATOM 544 N N . MET A 1 69 ? 0.068 7.771 7.663 1.00 96.44 69 MET A N 1
ATOM 545 C CA . MET A 1 69 ? -0.782 7.782 8.848 1.00 96.44 69 MET A CA 1
ATOM 546 C C . MET A 1 69 ? -0.917 6.372 9.418 1.00 96.44 69 MET A C 1
ATOM 548 O O . MET A 1 69 ? -0.932 5.398 8.668 1.00 96.44 69 MET A O 1
ATOM 552 N N . SER A 1 70 ? -1.135 6.272 10.729 1.00 98.06 70 SER A N 1
ATOM 553 C CA . SER A 1 70 ? -1.494 4.999 11.355 1.00 98.06 70 SER A CA 1
ATOM 554 C C . SER A 1 70 ? -2.888 4.514 10.931 1.00 98.06 70 SER A C 1
ATOM 556 O O . SER A 1 70 ? -3.796 5.327 10.691 1.00 98.06 70 SER A O 1
ATOM 558 N N . GLY A 1 71 ? -3.068 3.193 10.912 1.00 97.75 71 GLY A N 1
ATOM 559 C CA . GLY A 1 71 ? -4.337 2.534 10.595 1.00 97.75 71 GLY A CA 1
ATOM 560 C C . GLY A 1 71 ? -4.232 1.009 10.552 1.00 97.75 71 GLY A C 1
ATOM 561 O O . GLY A 1 71 ? -3.188 0.434 10.870 1.00 97.75 71 GLY A O 1
ATOM 562 N N . THR A 1 72 ? -5.322 0.350 10.165 1.00 98.31 72 THR A N 1
ATOM 563 C CA . THR A 1 72 ? -5.345 -1.103 9.917 1.00 98.31 72 THR A CA 1
ATOM 564 C C . THR A 1 72 ? -5.414 -1.379 8.425 1.00 98.31 72 THR A C 1
ATOM 566 O O . THR A 1 72 ? -6.241 -0.793 7.736 1.00 98.31 72 THR A O 1
ATOM 569 N N . VAL A 1 73 ? -4.580 -2.289 7.919 1.00 98.38 73 VAL A N 1
ATOM 570 C CA . VAL A 1 73 ? -4.607 -2.684 6.507 1.00 98.38 73 VAL A CA 1
ATOM 571 C C . VAL A 1 73 ? -5.910 -3.402 6.193 1.00 98.38 73 VAL A C 1
ATOM 573 O O . VAL A 1 73 ? -6.168 -4.498 6.690 1.00 98.38 73 VAL A O 1
ATOM 576 N N . VAL A 1 74 ? -6.706 -2.815 5.311 1.00 98.00 74 VAL A N 1
ATOM 577 C CA . VAL A 1 74 ? -7.991 -3.370 4.863 1.00 98.00 74 VAL A CA 1
ATOM 578 C C . VAL A 1 74 ? -7.924 -3.912 3.446 1.00 98.00 74 VAL A C 1
ATOM 580 O O . VAL A 1 74 ? -8.685 -4.812 3.093 1.00 98.00 74 VAL A O 1
ATOM 583 N N . GLU A 1 75 ? -6.978 -3.426 2.644 1.00 98.06 75 GLU A N 1
ATOM 584 C CA . GLU A 1 75 ? -6.782 -3.895 1.281 1.00 98.06 75 GLU A CA 1
ATOM 585 C C . GLU A 1 75 ? -5.318 -3.783 0.852 1.00 98.06 75 GLU A C 1
ATOM 587 O O . GLU A 1 75 ? -4.629 -2.821 1.183 1.00 98.06 75 GLU A O 1
ATOM 592 N N . VAL A 1 76 ? -4.868 -4.763 0.072 1.00 97.88 76 VAL A N 1
ATOM 593 C CA . VAL A 1 76 ? -3.596 -4.743 -0.655 1.00 97.88 76 VAL A CA 1
ATOM 594 C C . VAL A 1 76 ? -3.935 -4.806 -2.141 1.00 97.88 76 VAL A C 1
ATOM 596 O O . VAL A 1 76 ? -4.604 -5.738 -2.586 1.00 97.88 76 VAL A O 1
ATOM 599 N N . LYS A 1 77 ? -3.508 -3.798 -2.903 1.00 97.75 77 LYS A N 1
ATOM 600 C CA . LYS A 1 77 ? -3.880 -3.593 -4.312 1.00 97.75 77 LYS A CA 1
ATOM 601 C C . LYS A 1 77 ? -2.881 -4.190 -5.305 1.00 97.75 77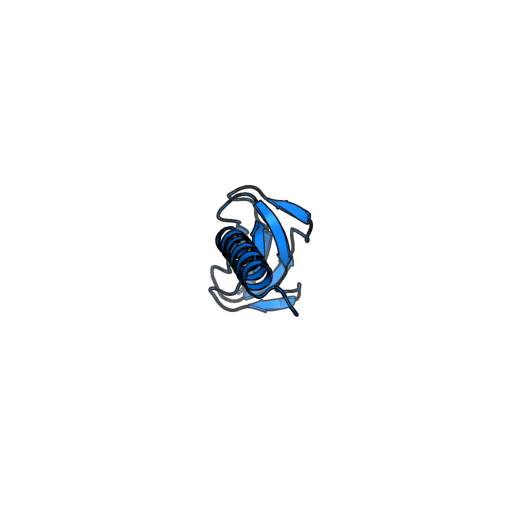 LYS A C 1
ATOM 603 O O . LYS A 1 77 ? -3.230 -4.375 -6.471 1.00 97.75 77 LYS A O 1
ATOM 608 N N . LYS A 1 78 ? -1.651 -4.465 -4.864 1.00 96.56 78 LYS A N 1
ATOM 609 C CA . LYS A 1 78 ? -0.527 -4.916 -5.700 1.00 96.56 78 LYS A CA 1
ATOM 610 C C . LYS A 1 78 ? 0.194 -6.097 -5.072 1.00 96.56 78 LYS A C 1
ATOM 612 O O . LYS A 1 78 ? 0.217 -6.235 -3.851 1.00 96.56 78 LYS A O 1
ATOM 617 N N . ASN A 1 79 ? 0.789 -6.932 -5.913 1.00 95.56 79 ASN A N 1
ATOM 618 C CA . ASN A 1 79 ? 1.545 -8.104 -5.495 1.00 95.56 79 ASN A CA 1
ATOM 619 C C . ASN A 1 79 ? 3.041 -7.887 -5.706 1.00 95.56 79 ASN A C 1
ATOM 621 O O . ASN A 1 79 ? 3.464 -7.136 -6.584 1.00 95.56 79 ASN A O 1
ATOM 625 N N . GLU A 1 80 ? 3.852 -8.594 -4.926 1.00 97.88 80 GLU A N 1
ATOM 626 C CA . GLU A 1 80 ? 5.289 -8.663 -5.180 1.00 97.88 80 GLU A CA 1
ATOM 627 C C . GLU A 1 80 ? 5.565 -9.106 -6.626 1.00 97.88 80 GLU A C 1
ATOM 629 O O . GLU A 1 80 ? 4.973 -10.063 -7.128 1.00 97.88 80 GLU A O 1
ATOM 634 N N . GLY A 1 81 ? 6.475 -8.397 -7.289 1.00 97.69 81 GLY A N 1
ATOM 635 C CA . GLY A 1 81 ? 6.815 -8.561 -8.698 1.00 97.69 81 GLY A CA 1
ATOM 636 C C . GLY A 1 81 ? 6.036 -7.658 -9.657 1.00 97.69 81 GLY A C 1
ATOM 637 O O . GLY A 1 81 ? 6.456 -7.535 -10.808 1.00 97.69 81 GLY A O 1
ATOM 638 N N . ASP A 1 82 ? 4.956 -7.006 -9.218 1.00 98.25 82 ASP A N 1
ATOM 639 C CA . ASP A 1 82 ? 4.218 -6.064 -10.064 1.00 98.25 82 ASP A CA 1
ATOM 640 C C . ASP A 1 82 ? 5.048 -4.798 -10.330 1.00 98.25 82 ASP A C 1
ATOM 642 O O . ASP A 1 82 ? 5.703 -4.265 -9.433 1.00 98.25 82 ASP A O 1
ATOM 646 N N . PHE A 1 83 ? 4.982 -4.277 -11.555 1.00 98.06 83 PHE A N 1
ATOM 647 C CA . PHE A 1 83 ? 5.442 -2.919 -11.842 1.00 98.06 83 PHE A CA 1
ATOM 648 C C . PHE A 1 83 ? 4.367 -1.912 -11.417 1.00 98.06 83 PHE A C 1
ATOM 650 O O . PHE A 1 83 ? 3.169 -2.158 -11.599 1.00 98.06 83 PHE A O 1
ATOM 657 N N . VAL A 1 84 ? 4.801 -0.786 -10.861 1.00 98.06 84 VAL A N 1
ATOM 658 C CA . VAL A 1 84 ? 3.942 0.310 -10.407 1.00 98.06 84 VAL A CA 1
ATOM 659 C C . VAL A 1 84 ? 4.493 1.641 -10.903 1.00 98.06 84 VAL A C 1
ATOM 661 O O . VAL A 1 84 ? 5.708 1.845 -10.904 1.00 98.06 84 VAL A O 1
ATOM 664 N N . ASP A 1 85 ? 3.603 2.540 -11.315 1.00 98.25 85 ASP A N 1
ATOM 665 C CA . ASP A 1 85 ? 3.931 3.941 -11.590 1.00 98.25 85 ASP A CA 1
ATOM 666 C C . ASP A 1 85 ? 3.912 4.785 -10.305 1.00 98.25 85 ASP A C 1
ATOM 668 O O . ASP A 1 85 ? 3.515 4.309 -9.244 1.00 98.25 85 ASP A O 1
ATOM 672 N N . GLU A 1 86 ? 4.356 6.043 -10.383 1.00 97.06 86 GLU A N 1
ATOM 673 C CA . GLU A 1 86 ? 4.214 7.023 -9.296 1.00 97.06 86 GLU A CA 1
ATOM 674 C C . GLU A 1 86 ? 2.732 7.330 -9.013 1.00 97.06 86 GLU A C 1
ATOM 676 O O . GLU A 1 86 ? 1.937 7.517 -9.935 1.00 97.06 86 GLU A O 1
ATOM 681 N N . GLY A 1 87 ? 2.367 7.412 -7.731 1.00 97.19 87 GLY A N 1
ATOM 682 C CA . GLY A 1 87 ? 1.004 7.688 -7.278 1.00 97.19 87 GLY A CA 1
ATOM 683 C C . GLY A 1 87 ? 0.052 6.490 -7.336 1.00 97.19 87 GLY A C 1
ATOM 684 O O . GLY A 1 87 ? -1.134 6.647 -7.047 1.00 97.19 87 GLY A O 1
ATOM 685 N N . GLU A 1 88 ? 0.528 5.293 -7.682 1.00 98.06 88 GLU A N 1
ATOM 686 C CA . GLU A 1 88 ? -0.291 4.085 -7.616 1.00 98.06 88 GLU A CA 1
ATOM 687 C C . GLU A 1 88 ? -0.524 3.635 -6.170 1.00 98.06 88 GLU A C 1
ATOM 689 O O . GLU A 1 88 ? 0.390 3.605 -5.347 1.00 98.06 88 GLU A O 1
ATOM 694 N N . VAL A 1 89 ? -1.759 3.233 -5.865 1.00 97.81 89 VAL A N 1
ATOM 695 C CA . VAL A 1 89 ? -2.148 2.744 -4.537 1.00 97.81 89 VAL A CA 1
ATOM 696 C C . VAL A 1 89 ? -1.615 1.328 -4.328 1.00 97.81 89 VAL A C 1
ATOM 698 O O . VAL A 1 89 ? -1.933 0.421 -5.099 1.00 97.81 89 VAL A O 1
ATOM 701 N N . LEU A 1 90 ? -0.855 1.120 -3.252 1.00 97.88 90 LEU A N 1
ATOM 702 C CA . LEU A 1 90 ? -0.374 -0.201 -2.836 1.00 97.88 90 LEU A CA 1
ATOM 703 C C . LEU A 1 90 ? -1.271 -0.819 -1.765 1.00 97.88 90 LEU A C 1
ATOM 705 O O . LEU A 1 90 ? -1.605 -2.004 -1.834 1.00 97.88 90 LEU A O 1
ATOM 709 N N . VAL A 1 91 ? -1.642 -0.016 -0.769 1.00 97.81 91 VAL A N 1
ATOM 710 C CA . VAL A 1 91 ? -2.312 -0.460 0.456 1.00 97.81 91 VAL A CA 1
ATOM 711 C C . VAL A 1 91 ? -3.388 0.551 0.837 1.00 97.81 91 VAL A C 1
ATOM 713 O O . VAL A 1 91 ? -3.182 1.753 0.694 1.00 97.81 91 VAL A O 1
ATOM 716 N N . VAL A 1 92 ? -4.524 0.070 1.337 1.00 98.00 92 VAL A N 1
ATOM 717 C CA . VAL A 1 92 ? -5.573 0.909 1.930 1.00 98.00 92 VAL A CA 1
ATOM 718 C C . VAL A 1 92 ? -5.647 0.630 3.427 1.00 98.00 92 VAL A C 1
ATOM 720 O O . VAL A 1 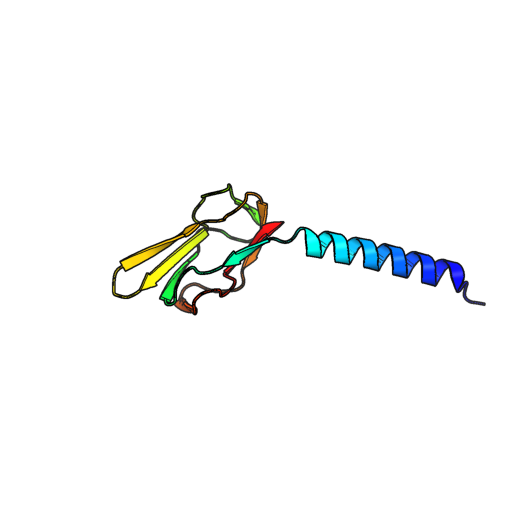92 ? -5.627 -0.533 3.844 1.00 98.00 92 VAL A O 1
ATOM 723 N N . LEU A 1 93 ? -5.726 1.697 4.218 1.00 97.81 93 LEU A N 1
ATOM 724 C CA . LEU A 1 93 ? -5.840 1.691 5.672 1.00 97.81 93 LEU A CA 1
ATOM 725 C C . LEU A 1 93 ? -7.199 2.248 6.112 1.00 97.81 93 LEU A C 1
ATOM 727 O O . LEU A 1 93 ? -7.705 3.167 5.473 1.00 97.81 93 LEU A O 1
ATOM 731 N N . GLU A 1 94 ? -7.739 1.755 7.228 1.00 95.44 94 GLU A N 1
ATOM 732 C CA . GLU A 1 94 ? -8.872 2.364 7.959 1.00 95.44 94 GLU A CA 1
ATOM 733 C C . GLU A 1 94 ? -8.502 2.805 9.385 1.00 95.44 94 GLU A C 1
ATOM 735 O O . GLU A 1 94 ? -7.536 2.236 9.960 1.00 95.44 94 GLU A O 1
#

Solvent-accessible surface area (backbone atoms only — not comparable to full-atom values): 5185 Å² total; per-residue (Å²): 137,81,67,61,70,62,51,52,51,55,51,54,54,51,50,56,48,52,56,52,54,60,71,52,53,42,76,33,51,36,92,50,59,31,31,30,64,40,67,69,65,53,71,74,39,79,46,49,57,67,38,64,42,32,30,29,35,45,97,94,38,81,43,74,36,52,26,90,53,60,30,33,28,74,40,72,71,65,55,69,72,40,76,43,53,58,65,41,61,42,36,31,26,75

pLDDT: mean 91.89, std 10.1, range [63.59, 98.69]